Protein AF-A0A969YYR7-F1 (afdb_monomer_lite)

Radius of gyration: 13.16 Å; chains: 1; bounding box: 29×32×31 Å

pLDDT: mean 83.72, std 12.1, range [36.34, 93.5]

Secondary structure (DSSP, 8-state):
----EEEEE-GGG-TTHHHHHHHHHTT-TT-EEEEE-SSSTTTTGGGGGG--TT--------TTSSHHHHHHHHTT------

Structure (mmCIF, N/CA/C/O backbone):
data_AF-A0A969YYR7-F1
#
_entry.id   AF-A0A969YYR7-F1
#
loop_
_atom_site.group_PDB
_atom_site.id
_atom_site.type_symbol
_atom_site.label_atom_id
_atom_site.label_alt_id
_atom_site.label_comp_id
_atom_site.label_asym_id
_atom_site.label_entity_id
_atom_site.label_seq_id
_atom_site.pdbx_PDB_ins_code
_atom_site.Cartn_x
_atom_site.Cartn_y
_atom_site.Cartn_z
_atom_site.occupancy
_atom_site.B_iso_or_equiv
_atom_site.auth_seq_id
_atom_site.auth_comp_id
_atom_site.auth_asym_id
_atom_site.auth_atom_id
_atom_site.pdbx_PDB_model_num
ATOM 1 N N . MET A 1 1 ? -13.253 -8.788 12.275 1.00 78.19 1 MET A N 1
ATOM 2 C CA . MET A 1 1 ? -12.453 -9.426 11.206 1.00 78.19 1 MET A CA 1
ATOM 3 C C . MET A 1 1 ? -11.809 -8.331 10.374 1.00 78.19 1 MET A C 1
ATOM 5 O O . MET A 1 1 ? -12.422 -7.279 10.233 1.00 78.19 1 MET A O 1
ATOM 9 N N . ALA A 1 2 ? -10.591 -8.544 9.880 1.00 84.94 2 ALA A N 1
ATOM 10 C CA . ALA A 1 2 ? -9.944 -7.619 8.950 1.00 84.94 2 ALA A CA 1
ATOM 11 C C . ALA A 1 2 ? -10.320 -7.983 7.506 1.00 84.94 2 ALA A C 1
ATOM 13 O O . ALA A 1 2 ? -10.502 -9.161 7.208 1.00 84.94 2 ALA A O 1
ATOM 14 N N . ILE A 1 3 ? -10.427 -6.980 6.634 1.00 90.44 3 ILE A N 1
ATOM 15 C CA . ILE A 1 3 ? -10.641 -7.166 5.194 1.00 90.44 3 ILE A CA 1
ATOM 16 C C . ILE A 1 3 ? -9.272 -7.003 4.523 1.00 90.44 3 ILE A C 1
ATOM 18 O O . ILE A 1 3 ? -8.723 -5.898 4.579 1.00 90.44 3 ILE A O 1
ATOM 22 N N . PRO A 1 4 ? -8.672 -8.069 3.963 1.00 92.56 4 PRO A N 1
ATOM 23 C CA . PRO A 1 4 ? -7.428 -7.937 3.222 1.00 92.56 4 PRO A CA 1
ATOM 24 C C . PRO A 1 4 ? -7.687 -7.229 1.889 1.00 92.56 4 PRO A C 1
ATOM 26 O O . PRO A 1 4 ? -8.706 -7.457 1.243 1.00 92.56 4 PRO A O 1
ATOM 29 N N . VAL A 1 5 ? -6.743 -6.385 1.480 1.00 92.62 5 VAL A N 1
ATOM 30 C CA . VAL A 1 5 ? -6.732 -5.727 0.168 1.00 92.62 5 VAL A CA 1
ATOM 31 C C . VAL A 1 5 ? -5.303 -5.778 -0.351 1.00 92.62 5 VAL A C 1
ATOM 33 O O . VAL A 1 5 ? -4.366 -5.398 0.360 1.00 92.62 5 VAL A O 1
ATOM 36 N N . ILE A 1 6 ? -5.119 -6.257 -1.578 1.00 93.50 6 ILE A N 1
ATOM 37 C CA . ILE A 1 6 ? -3.816 -6.278 -2.243 1.00 93.50 6 ILE A CA 1
ATOM 38 C C . ILE A 1 6 ? -3.639 -4.945 -2.957 1.00 93.50 6 ILE A C 1
ATOM 40 O O . ILE A 1 6 ? -4.446 -4.579 -3.803 1.00 93.50 6 ILE A O 1
ATOM 44 N N . VAL A 1 7 ? -2.565 -4.224 -2.641 1.00 91.19 7 VAL A N 1
ATOM 45 C CA . VAL A 1 7 ? -2.250 -2.943 -3.283 1.00 91.19 7 VAL A CA 1
ATOM 46 C C . VAL A 1 7 ? -0.963 -3.084 -4.089 1.00 91.19 7 VAL A C 1
ATOM 48 O O . VAL A 1 7 ? 0.127 -3.196 -3.525 1.00 91.19 7 VAL A O 1
ATOM 51 N N . LEU A 1 8 ? -1.082 -3.057 -5.415 1.00 91.31 8 LEU A N 1
ATOM 52 C CA . LEU A 1 8 ? 0.038 -3.047 -6.350 1.00 91.31 8 LEU A CA 1
ATOM 53 C C . LEU A 1 8 ? 0.534 -1.622 -6.568 1.00 91.31 8 LEU A C 1
ATOM 55 O O . LEU A 1 8 ? 0.029 -0.890 -7.411 1.00 91.31 8 LEU A O 1
ATOM 59 N N . THR A 1 9 ? 1.542 -1.218 -5.812 1.00 88.75 9 THR A N 1
ATOM 60 C CA . THR A 1 9 ? 2.191 0.089 -5.959 1.00 88.75 9 THR A CA 1
ATOM 61 C C . THR A 1 9 ? 3.228 0.107 -7.086 1.00 88.75 9 THR A C 1
ATOM 63 O O . THR A 1 9 ? 3.850 -0.915 -7.370 1.00 88.75 9 THR A O 1
ATOM 66 N N . LYS A 1 10 ? 3.500 1.299 -7.639 1.00 86.44 10 LYS A N 1
ATOM 67 C CA . LYS A 1 10 ? 4.494 1.549 -8.707 1.00 86.44 10 LYS A CA 1
ATOM 68 C C . LYS A 1 10 ? 4.152 0.860 -10.032 1.00 86.44 10 LYS A C 1
ATOM 70 O O . LYS A 1 10 ? 5.043 0.389 -10.739 1.00 86.44 10 LYS A O 1
ATOM 75 N N . ALA A 1 11 ? 2.865 0.789 -10.367 1.00 86.19 11 ALA A N 1
ATOM 76 C CA . ALA A 1 11 ? 2.402 0.180 -11.614 1.00 86.19 11 ALA A CA 1
ATOM 77 C C . ALA A 1 11 ? 3.042 0.811 -12.868 1.00 86.19 11 ALA A C 1
ATOM 79 O O . ALA A 1 11 ? 3.259 0.120 -13.857 1.00 86.19 11 ALA A O 1
ATOM 80 N N . ASP A 1 12 ? 3.430 2.086 -12.785 1.00 83.50 12 ASP A N 1
ATOM 81 C CA . ASP A 1 12 ? 4.162 2.828 -13.817 1.00 83.50 12 ASP A CA 1
ATOM 82 C C . ASP A 1 12 ? 5.532 2.238 -14.183 1.00 83.50 12 ASP A C 1
ATOM 84 O O . ASP A 1 12 ? 5.990 2.409 -15.309 1.00 83.50 12 ASP A O 1
ATOM 88 N N . LEU A 1 13 ? 6.181 1.518 -13.266 1.00 85.44 13 LEU A N 1
ATOM 89 C CA . LEU A 1 13 ? 7.470 0.869 -13.522 1.00 85.44 13 LEU A CA 1
ATOM 90 C C . LEU A 1 13 ? 7.309 -0.560 -14.060 1.00 85.44 13 LEU A C 1
ATOM 92 O O . LEU A 1 13 ? 8.300 -1.243 -14.328 1.00 85.44 13 LEU A O 1
ATOM 96 N N . CYS A 1 14 ? 6.073 -1.049 -14.184 1.00 85.81 14 CYS A N 1
ATOM 97 C CA . CYS A 1 14 ? 5.800 -2.422 -14.572 1.00 85.81 14 CYS A CA 1
ATOM 98 C C . CYS A 1 14 ? 5.527 -2.522 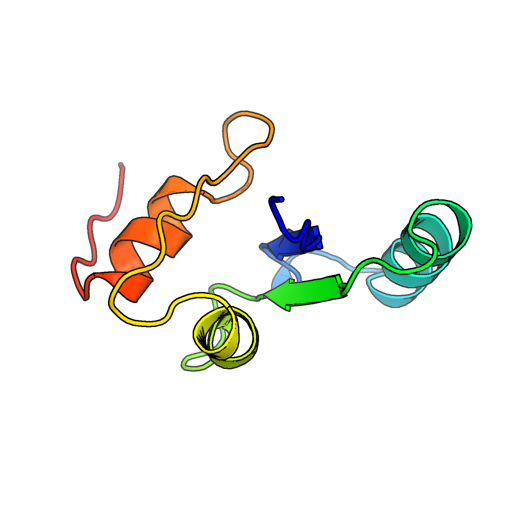-16.076 1.00 85.81 14 CYS A C 1
ATOM 100 O O . CYS A 1 14 ? 4.420 -2.255 -16.534 1.00 85.81 14 CYS A O 1
ATOM 102 N N . GLY A 1 15 ? 6.513 -3.000 -16.840 1.00 86.69 15 GLY A N 1
ATOM 103 C CA . GLY A 1 15 ? 6.342 -3.233 -18.280 1.00 86.69 15 GLY A CA 1
ATOM 104 C C . GLY A 1 15 ? 5.259 -4.266 -18.632 1.00 86.69 15 GLY A C 1
ATOM 105 O O . GLY A 1 15 ? 4.709 -4.213 -19.724 1.00 86.69 15 GLY A O 1
ATOM 106 N N . ASN A 1 16 ? 4.916 -5.168 -17.701 1.00 90.19 16 ASN A N 1
ATOM 107 C CA . ASN A 1 16 ? 3.961 -6.265 -17.907 1.00 90.19 16 ASN A CA 1
ATOM 108 C C . ASN A 1 16 ? 2.909 -6.334 -16.785 1.00 90.19 16 ASN A C 1
ATOM 110 O O . ASN A 1 16 ? 2.719 -7.378 -16.156 1.00 90.19 16 ASN A O 1
ATOM 114 N N . LEU A 1 17 ? 2.213 -5.225 -16.517 1.00 89.19 17 LEU A N 1
ATOM 115 C CA . LEU A 1 17 ? 1.199 -5.150 -15.454 1.00 89.19 17 LEU A CA 1
ATOM 116 C C . LEU A 1 17 ? 0.119 -6.242 -15.570 1.00 89.19 17 LEU A C 1
ATOM 118 O O . LEU A 1 17 ? -0.261 -6.843 -14.569 1.00 89.19 17 LEU A O 1
ATOM 122 N N . ARG A 1 18 ? -0.334 -6.542 -16.793 1.00 90.06 18 ARG A N 1
ATOM 123 C CA . ARG A 1 18 ? -1.346 -7.576 -17.055 1.00 90.06 18 ARG A CA 1
ATOM 124 C C . ARG A 1 18 ? -0.928 -8.949 -16.526 1.00 90.06 18 ARG A C 1
ATOM 126 O O . ARG A 1 18 ? -1.705 -9.587 -15.829 1.00 90.06 18 ARG A O 1
ATOM 133 N N . GLN A 1 19 ? 0.304 -9.365 -16.807 1.00 92.62 19 GLN A N 1
ATOM 134 C CA . GLN A 1 19 ? 0.823 -10.651 -16.341 1.00 92.62 19 GLN A CA 1
ATOM 135 C C . GLN A 1 19 ? 0.864 -10.708 -14.806 1.00 92.62 19 GLN A C 1
ATOM 137 O O . GLN A 1 19 ? 0.505 -11.719 -14.213 1.00 92.62 19 GLN A O 1
ATOM 142 N N . ARG A 1 20 ? 1.241 -9.606 -14.143 1.00 90.81 20 ARG A N 1
ATOM 143 C CA . ARG A 1 20 ? 1.246 -9.535 -12.671 1.00 90.81 20 ARG A CA 1
ATOM 144 C C . ARG A 1 20 ? -0.152 -9.655 -12.073 1.00 90.81 20 ARG A C 1
ATOM 146 O O . ARG A 1 20 ? -0.317 -10.300 -11.043 1.00 90.81 20 ARG A O 1
ATOM 153 N N . LEU A 1 21 ? -1.153 -9.053 -12.712 1.00 90.88 21 LEU A N 1
ATOM 154 C CA . LEU A 1 21 ? -2.548 -9.183 -12.291 1.00 90.88 21 LEU A CA 1
ATOM 155 C C . LEU A 1 21 ? -3.065 -10.612 -12.471 1.00 90.88 21 LEU A C 1
ATOM 157 O O . LEU A 1 21 ? -3.737 -11.124 -11.580 1.00 90.88 21 LEU A O 1
ATOM 161 N N . GLU A 1 22 ? -2.708 -11.267 -13.578 1.00 91.44 22 GLU A N 1
ATOM 162 C CA . GLU A 1 22 ? -3.020 -12.680 -13.806 1.00 91.44 22 GLU A CA 1
ATOM 163 C C . GLU A 1 22 ? -2.382 -13.555 -12.713 1.00 91.44 22 GLU A C 1
ATOM 165 O O . GLU A 1 22 ? -3.098 -14.311 -12.058 1.00 91.44 22 GLU A O 1
ATOM 170 N N . GLU A 1 23 ? -1.091 -13.372 -12.411 1.00 91.25 23 GLU A N 1
ATOM 171 C CA . GL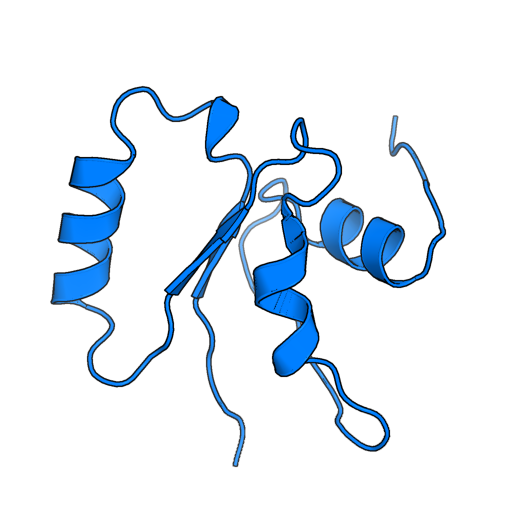U A 1 23 ? -0.391 -14.071 -11.318 1.00 91.25 23 GLU A CA 1
ATOM 172 C C . GLU A 1 23 ? -1.102 -13.888 -9.966 1.00 91.25 23 GLU A C 1
ATOM 174 O O . GLU A 1 23 ? -1.364 -14.867 -9.266 1.00 91.25 23 GLU A O 1
ATOM 179 N N . ILE A 1 24 ? -1.483 -12.658 -9.611 1.00 91.19 24 ILE A N 1
ATOM 180 C CA . ILE A 1 24 ? -2.174 -12.370 -8.344 1.00 91.19 24 ILE A CA 1
ATOM 181 C C . ILE A 1 24 ? -3.557 -13.014 -8.303 1.00 91.19 24 ILE A C 1
ATOM 183 O O . ILE A 1 24 ? -3.912 -13.612 -7.290 1.00 91.19 24 ILE A O 1
ATOM 18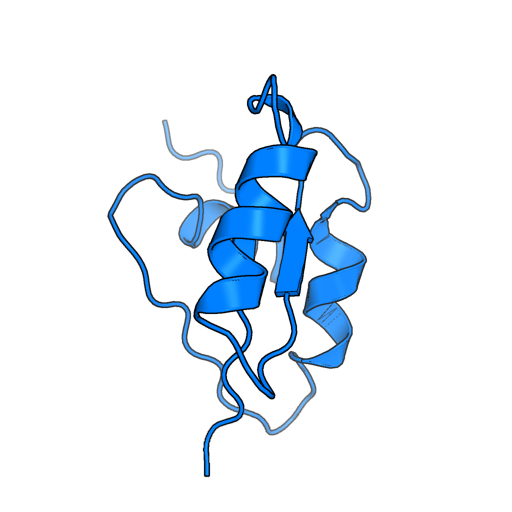7 N N . SER A 1 25 ? -4.308 -12.961 -9.406 1.00 88.06 25 SER A N 1
ATOM 188 C CA . SER A 1 25 ? -5.661 -13.524 -9.471 1.00 88.06 25 SER A CA 1
ATOM 189 C C . SER A 1 25 ? -5.700 -15.020 -9.143 1.00 88.06 25 SER A C 1
ATOM 191 O O . SER A 1 25 ? -6.673 -15.492 -8.556 1.00 88.06 25 SER A O 1
ATOM 193 N N . THR A 1 26 ? -4.620 -15.754 -9.440 1.00 90.25 26 THR A N 1
ATOM 194 C CA . THR A 1 26 ? -4.517 -17.187 -9.117 1.00 90.25 26 THR A CA 1
ATOM 195 C C . THR A 1 26 ? -4.402 -17.473 -7.619 1.00 90.25 26 THR A C 1
ATOM 197 O O . THR A 1 26 ? -4.726 -18.577 -7.185 1.00 90.25 26 THR A O 1
ATOM 200 N N . VAL A 1 27 ? -3.972 -16.491 -6.820 1.00 87.69 27 VAL A N 1
ATOM 201 C CA . VAL A 1 27 ? -3.697 -16.651 -5.381 1.00 87.69 27 VAL A CA 1
ATOM 202 C C . VAL A 1 27 ? -4.575 -15.772 -4.484 1.00 87.69 27 VAL A C 1
ATOM 204 O O . VAL A 1 27 ? -4.510 -15.903 -3.264 1.00 87.69 27 VAL A O 1
ATOM 207 N N . SER A 1 28 ? -5.402 -14.887 -5.052 1.00 86.69 28 SER A N 1
ATOM 208 C CA . SER A 1 28 ? -6.131 -13.845 -4.311 1.00 86.69 28 SER A CA 1
ATOM 209 C C . SER A 1 28 ? -7.657 -14.000 -4.327 1.00 86.69 28 SER A C 1
ATOM 211 O O . SER A 1 28 ? -8.383 -13.004 -4.362 1.00 86.69 28 SER A O 1
ATOM 213 N N . VAL A 1 29 ? -8.174 -15.231 -4.313 1.00 86.25 29 VAL A N 1
ATOM 214 C CA . VAL A 1 29 ? -9.627 -15.481 -4.353 1.00 86.25 29 VAL A CA 1
ATOM 215 C C . VAL A 1 29 ? -10.336 -14.758 -3.200 1.00 86.25 29 VAL A C 1
ATOM 217 O O . VAL A 1 29 ? -9.996 -14.941 -2.033 1.00 86.25 29 VAL A O 1
ATOM 220 N N . GLY A 1 30 ? -11.327 -13.925 -3.535 1.00 85.19 30 GLY A N 1
ATOM 221 C CA . GLY A 1 30 ? -12.112 -13.155 -2.561 1.00 85.19 30 GLY A CA 1
ATOM 222 C C . GLY A 1 30 ? -11.387 -11.951 -1.947 1.00 85.19 30 GLY A C 1
ATOM 223 O O . GLY A 1 30 ? -11.867 -11.411 -0.954 1.00 85.19 30 GLY A O 1
ATOM 224 N N . THR A 1 31 ? -10.241 -11.545 -2.502 1.00 91.31 31 THR A N 1
ATOM 225 C CA . THR A 1 31 ? -9.474 -10.374 -2.057 1.00 91.31 31 THR A CA 1
ATOM 226 C C . THR A 1 31 ? -9.422 -9.327 -3.161 1.00 91.31 31 THR A C 1
ATOM 228 O O . THR A 1 31 ? -9.020 -9.630 -4.285 1.00 91.31 31 THR A O 1
ATOM 231 N N . ASP A 1 32 ? -9.783 -8.089 -2.831 1.00 92.06 32 ASP A N 1
ATOM 232 C CA . ASP A 1 32 ? -9.715 -6.982 -3.780 1.00 92.06 32 ASP A CA 1
ATOM 233 C C . ASP A 1 32 ? -8.261 -6.648 -4.130 1.00 92.06 32 ASP A C 1
ATOM 235 O O . ASP A 1 32 ? -7.380 -6.608 -3.263 1.00 92.06 32 ASP A O 1
ATOM 239 N N . VAL A 1 33 ? -8.016 -6.385 -5.415 1.00 91.81 33 VAL A N 1
ATOM 240 C CA . VAL A 1 33 ? -6.711 -5.974 -5.941 1.00 91.81 33 VAL A CA 1
ATOM 241 C C . VAL A 1 33 ? -6.826 -4.553 -6.470 1.00 91.81 33 VAL A C 1
ATOM 243 O O . VAL A 1 33 ? -7.580 -4.278 -7.399 1.00 91.81 33 VAL A O 1
ATOM 246 N N . VAL A 1 34 ? -6.048 -3.651 -5.883 1.00 90.69 34 VAL A N 1
ATOM 247 C CA . VAL A 1 34 ? -5.982 -2.240 -6.252 1.00 90.69 34 VAL A CA 1
ATOM 248 C C . VAL A 1 34 ? -4.635 -1.953 -6.895 1.00 90.69 34 VAL A C 1
ATOM 250 O O . VAL A 1 34 ? -3.588 -2.270 -6.331 1.00 90.69 34 VAL A O 1
ATOM 253 N N . VAL A 1 35 ? -4.649 -1.323 -8.065 1.00 89.12 35 VAL A N 1
ATOM 254 C CA . VAL A 1 35 ? -3.436 -0.916 -8.778 1.00 89.12 35 VAL A CA 1
ATOM 255 C C . VAL A 1 35 ? -3.178 0.561 -8.527 1.00 89.12 35 VAL A C 1
ATOM 257 O O . VAL A 1 35 ? -4.061 1.390 -8.707 1.00 89.12 35 VAL A O 1
ATOM 260 N N . CYS A 1 36 ? -1.954 0.888 -8.127 1.00 86.25 36 CYS A N 1
ATOM 261 C CA . CYS A 1 36 ? -1.553 2.232 -7.753 1.00 86.25 36 CYS A CA 1
ATOM 262 C C . CYS A 1 36 ? -0.269 2.668 -8.466 1.00 86.25 36 CYS A C 1
ATOM 264 O O . CYS A 1 36 ? 0.762 1.988 -8.405 1.00 86.25 3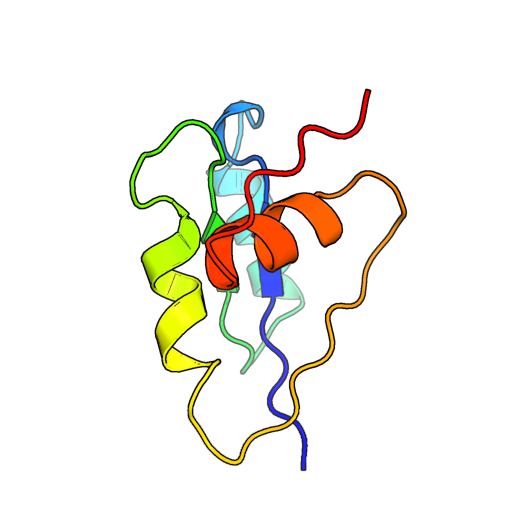6 CYS A O 1
ATOM 266 N N . SER A 1 37 ? -0.283 3.870 -9.042 1.00 81.81 37 SER A N 1
ATOM 267 C CA . SER A 1 37 ? 0.910 4.545 -9.568 1.00 81.81 37 SER A CA 1
ATOM 268 C C . SER A 1 37 ? 1.183 5.841 -8.807 1.00 81.81 37 SER A C 1
ATOM 270 O O . SER A 1 37 ? 0.287 6.653 -8.587 1.00 81.81 37 SER A O 1
ATOM 272 N N . SER A 1 38 ? 2.445 6.068 -8.437 1.00 71.06 38 SER A N 1
ATOM 273 C CA . SER A 1 38 ? 2.876 7.326 -7.808 1.00 71.06 38 SER A CA 1
ATOM 274 C C . SER A 1 38 ? 2.913 8.512 -8.768 1.00 71.06 38 SER A C 1
ATOM 276 O O . SER A 1 38 ? 2.879 9.656 -8.307 1.00 71.06 38 SER A O 1
ATOM 278 N N . LEU A 1 39 ? 3.002 8.245 -10.074 1.00 70.19 39 LEU A N 1
ATOM 279 C CA . LEU A 1 39 ? 3.057 9.271 -11.117 1.00 70.19 39 LEU A CA 1
ATOM 280 C C . LEU A 1 39 ? 1.667 9.823 -11.440 1.00 70.19 39 LEU A C 1
ATOM 282 O O . LEU A 1 39 ? 1.527 10.973 -11.856 1.00 70.19 39 LEU A O 1
ATOM 286 N N . GLU A 1 40 ? 0.625 9.034 -11.196 1.00 70.00 40 GLU A N 1
ATOM 287 C CA . GLU A 1 40 ? -0.743 9.469 -11.408 1.00 70.00 40 GLU A CA 1
ATOM 288 C C . GLU A 1 40 ? -1.232 10.333 -10.245 1.00 70.00 40 GLU A C 1
ATOM 290 O O . GLU A 1 40 ? -1.240 9.934 -9.077 1.00 70.00 40 GLU A O 1
ATOM 295 N N . LYS A 1 41 ? -1.736 11.528 -10.571 1.00 64.06 41 LYS A N 1
ATOM 296 C CA . LYS A 1 41 ? -2.291 12.483 -9.595 1.00 64.06 41 LYS A CA 1
ATOM 297 C C . LYS A 1 41 ? -3.399 11.864 -8.724 1.00 64.06 41 LYS A C 1
ATOM 299 O O . LYS A 1 41 ? -3.584 12.282 -7.585 1.00 64.06 41 LYS A O 1
ATOM 304 N N . ASN A 1 42 ? -4.084 10.849 -9.256 1.00 65.44 42 ASN A N 1
ATOM 305 C CA . ASN A 1 42 ? -5.170 10.104 -8.623 1.00 65.44 42 ASN A CA 1
ATOM 306 C C . ASN A 1 42 ? -4.842 8.623 -8.377 1.00 65.44 42 ASN A C 1
ATOM 308 O O . ASN A 1 42 ? -5.753 7.883 -8.015 1.00 65.44 42 ASN A O 1
ATOM 312 N N . GLY A 1 43 ? -3.587 8.191 -8.528 1.00 70.06 43 GLY A N 1
ATOM 313 C CA . GLY A 1 43 ? -3.198 6.774 -8.546 1.00 70.06 43 GLY A CA 1
ATOM 314 C C . GLY A 1 43 ? -3.367 6.017 -7.227 1.00 70.06 43 GLY A C 1
ATOM 315 O O . GLY A 1 43 ? -2.808 4.946 -7.071 1.00 70.06 43 GLY A O 1
ATOM 316 N N . TYR A 1 44 ? -4.091 6.580 -6.260 1.00 76.69 44 TYR A N 1
ATOM 317 C CA . TYR A 1 44 ? -4.408 5.964 -4.971 1.00 76.69 44 TYR A CA 1
ATOM 318 C C . TYR A 1 44 ? -5.876 6.153 -4.573 1.00 76.69 44 TYR A C 1
ATOM 320 O O . TYR A 1 44 ? -6.259 5.798 -3.458 1.00 76.69 44 TYR A O 1
ATOM 328 N N . LYS A 1 45 ? -6.709 6.724 -5.460 1.00 79.69 45 LYS A N 1
ATOM 329 C CA . LYS A 1 45 ? -8.146 6.911 -5.209 1.00 79.69 45 LYS A CA 1
ATOM 330 C C . LYS A 1 45 ? -8.832 5.590 -4.905 1.00 79.69 45 LYS A C 1
ATOM 332 O O . LYS A 1 45 ? -9.655 5.540 -3.999 1.00 79.69 45 LYS A O 1
ATOM 337 N N . ASP A 1 46 ? -8.404 4.529 -5.566 1.00 85.62 46 ASP A N 1
ATOM 338 C CA . ASP A 1 46 ? -8.990 3.203 -5.423 1.00 85.62 46 ASP A CA 1
ATOM 339 C C . ASP A 1 46 ? -8.694 2.563 -4.056 1.00 85.62 46 ASP A C 1
ATOM 341 O O . ASP A 1 46 ? -9.366 1.618 -3.660 1.00 85.62 46 ASP A O 1
ATOM 345 N N . VAL A 1 47 ? -7.743 3.107 -3.281 1.00 88.00 47 VAL A N 1
ATOM 346 C CA . VAL A 1 47 ? -7.469 2.677 -1.896 1.00 88.00 47 VAL A CA 1
ATOM 347 C C . VAL A 1 47 ? -8.393 3.383 -0.892 1.00 88.00 47 VAL A C 1
ATOM 349 O O . VAL A 1 47 ? -8.670 2.858 0.186 1.00 88.00 47 VAL A O 1
ATOM 352 N N . THR A 1 48 ? -8.904 4.570 -1.229 1.00 86.56 48 THR A N 1
ATOM 353 C CA . THR A 1 48 ? -9.688 5.407 -0.303 1.00 86.56 48 THR A CA 1
ATOM 354 C C . THR A 1 48 ? -10.989 4.773 0.213 1.00 86.56 48 THR A C 1
ATOM 356 O O . THR A 1 48 ? -11.276 4.976 1.393 1.00 86.56 48 THR A O 1
ATOM 359 N N . PRO A 1 49 ? -11.739 3.941 -0.547 1.00 90.12 49 PRO A N 1
ATOM 360 C CA . PRO A 1 49 ? -12.945 3.280 -0.031 1.00 90.12 49 PRO A CA 1
ATOM 361 C C . PRO A 1 49 ? -12.686 2.346 1.160 1.00 90.12 49 PRO A C 1
ATOM 363 O O . PRO A 1 49 ? -13.584 2.101 1.967 1.00 90.12 49 PRO A O 1
ATOM 366 N N . TYR A 1 50 ? -11.458 1.840 1.300 1.00 89.81 50 TYR A N 1
ATOM 367 C CA . TYR A 1 50 ? -11.065 0.953 2.399 1.00 89.81 50 TYR A CA 1
ATOM 368 C C . TYR A 1 50 ? -10.627 1.721 3.654 1.00 89.81 50 TYR A C 1
ATOM 370 O O . TYR A 1 50 ? -10.522 1.137 4.734 1.00 89.81 50 TYR A O 1
ATOM 378 N N . ILE A 1 51 ? -10.403 3.032 3.533 1.00 88.50 51 ILE A N 1
ATOM 379 C CA . ILE A 1 51 ? -9.896 3.904 4.594 1.00 88.50 51 ILE A CA 1
ATOM 380 C C . ILE A 1 51 ? -11.009 4.867 4.999 1.00 88.50 51 ILE A C 1
ATOM 382 O O . ILE A 1 51 ? -11.098 5.998 4.530 1.00 88.50 51 ILE A O 1
ATOM 386 N N . THR A 1 52 ? -11.882 4.396 5.886 1.00 88.50 52 THR A N 1
ATOM 387 C CA . THR A 1 52 ? -13.029 5.165 6.381 1.00 88.50 52 THR A CA 1
ATOM 388 C C . THR A 1 52 ? -12.869 5.511 7.863 1.00 88.50 52 THR A C 1
ATOM 390 O O . THR A 1 52 ? -12.239 4.740 8.595 1.00 88.50 52 THR A O 1
ATOM 393 N N . PRO A 1 53 ? -13.481 6.609 8.349 1.00 88.94 53 PRO A N 1
ATOM 394 C CA . PRO A 1 53 ? -13.488 6.946 9.772 1.00 88.94 53 PRO A CA 1
ATOM 395 C C . PRO A 1 53 ? -13.922 5.769 10.658 1.00 88.94 53 PRO A C 1
ATOM 397 O O . PRO A 1 53 ? -14.794 4.984 10.283 1.00 88.94 53 PRO A O 1
ATOM 400 N N . GLY A 1 54 ? -13.297 5.640 11.830 1.00 91.31 54 GLY A N 1
ATOM 401 C CA . GLY A 1 54 ? -13.596 4.575 12.795 1.00 91.31 54 GLY A CA 1
ATOM 402 C C . GLY A 1 54 ? -12.999 3.199 12.467 1.00 91.31 54 GLY A C 1
ATOM 403 O O . GLY A 1 54 ? -13.210 2.264 13.236 1.00 91.31 54 GLY A O 1
ATOM 404 N N . LYS A 1 55 ? -12.239 3.054 11.369 1.00 89.62 55 LYS A N 1
ATOM 405 C CA . LYS A 1 55 ? -11.510 1.819 11.042 1.00 89.62 55 LYS A CA 1
ATOM 406 C C . LYS A 1 55 ? -10.011 1.970 11.281 1.00 89.62 55 LYS A C 1
ATOM 408 O O . LYS A 1 55 ? -9.400 2.957 10.881 1.00 89.62 55 LYS A O 1
ATOM 413 N N . THR A 1 56 ? -9.406 0.944 11.871 1.00 91.38 56 THR A N 1
ATOM 414 C CA . THR A 1 56 ? -7.949 0.798 11.922 1.00 91.38 56 THR A CA 1
ATOM 415 C C . THR A 1 56 ? -7.475 0.066 10.672 1.00 91.38 56 THR A C 1
ATOM 417 O O . THR A 1 56 ? -7.952 -1.029 10.377 1.00 91.38 56 THR A O 1
ATOM 420 N N . VAL A 1 57 ? -6.525 0.661 9.951 1.00 91.69 57 VAL A N 1
ATOM 421 C CA . VAL A 1 57 ? -5.935 0.095 8.731 1.00 91.69 57 VAL A CA 1
ATOM 422 C C . VAL A 1 57 ? -4.448 -0.143 8.968 1.00 91.69 57 VAL A C 1
ATOM 424 O O . VAL A 1 57 ? -3.754 0.730 9.486 1.00 91.69 57 VAL A O 1
ATOM 427 N N . ALA A 1 58 ? -3.957 -1.318 8.579 1.00 92.44 58 ALA A N 1
ATOM 428 C CA . ALA A 1 58 ? -2.543 -1.668 8.644 1.00 92.44 58 ALA A CA 1
ATOM 429 C C . ALA A 1 58 ? -1.993 -1.910 7.233 1.00 92.44 58 ALA A C 1
ATOM 431 O O . ALA A 1 58 ? -2.606 -2.618 6.438 1.00 92.44 58 ALA A O 1
ATOM 432 N N . PHE A 1 59 ? -0.817 -1.350 6.939 1.00 91.56 59 PHE A N 1
ATOM 433 C CA . PHE A 1 59 ? -0.094 -1.595 5.689 1.00 91.56 59 PHE A CA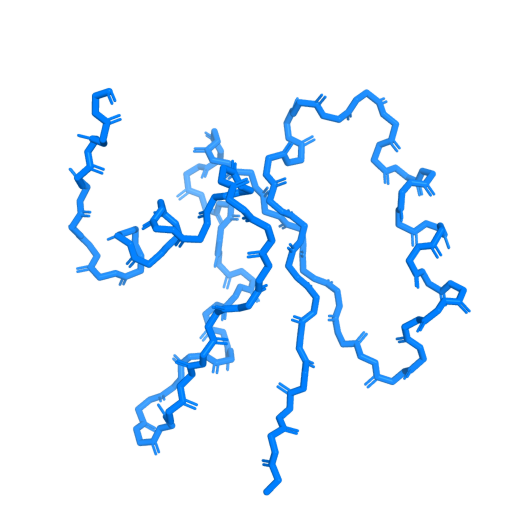 1
ATOM 434 C C . PHE A 1 59 ? 1.022 -2.614 5.921 1.00 91.56 59 PHE A C 1
ATOM 436 O O . PHE A 1 59 ? 1.941 -2.364 6.702 1.00 91.56 59 PHE A O 1
ATOM 443 N N . ILE A 1 60 ? 0.975 -3.741 5.208 1.00 92.94 60 ILE A N 1
ATOM 444 C CA . ILE A 1 60 ? 1.921 -4.856 5.352 1.00 92.94 60 ILE A CA 1
ATOM 445 C C . ILE A 1 60 ? 2.604 -5.115 4.005 1.00 92.94 60 ILE A C 1
ATOM 447 O O . ILE A 1 60 ? 1.969 -5.054 2.957 1.00 92.94 60 ILE A O 1
ATOM 451 N N . GLY A 1 61 ? 3.915 -5.369 4.023 1.00 91.25 61 GLY A N 1
ATOM 452 C CA . GLY A 1 61 ? 4.701 -5.685 2.826 1.00 91.25 61 GLY A CA 1
ATOM 453 C C . GLY A 1 61 ? 6.188 -5.378 2.999 1.00 91.25 61 GLY A C 1
ATOM 454 O O . GLY A 1 61 ? 6.578 -4.698 3.953 1.00 91.25 61 GLY A O 1
ATOM 455 N N . SER A 1 62 ? 7.019 -5.832 2.061 1.00 93.19 62 SER A N 1
ATOM 456 C CA . SER A 1 62 ? 8.481 -5.664 2.093 1.00 93.19 62 SER A CA 1
ATOM 457 C C . SER A 1 62 ? 8.931 -4.198 2.162 1.00 93.19 62 SER A C 1
ATOM 459 O O . SER A 1 62 ? 8.176 -3.269 1.849 1.00 93.19 62 SER A O 1
ATOM 461 N N . SER A 1 63 ? 10.168 -3.954 2.601 1.00 91.94 63 SER A N 1
ATOM 462 C CA . SER A 1 63 ? 10.750 -2.605 2.560 1.00 91.94 63 SER A CA 1
ATOM 463 C C . SER A 1 63 ? 10.824 -2.081 1.117 1.00 91.94 63 SER A C 1
ATOM 465 O O . SER A 1 63 ? 10.949 -2.857 0.175 1.00 91.94 63 SER A O 1
ATOM 467 N N . GLY A 1 64 ? 10.686 -0.767 0.930 1.00 88.12 64 GLY A N 1
ATOM 468 C CA . GLY A 1 64 ? 10.804 -0.126 -0.387 1.00 88.12 64 GLY A CA 1
ATOM 469 C C . GLY A 1 64 ? 9.621 -0.300 -1.351 1.00 88.12 64 GLY A C 1
ATOM 470 O O . GLY A 1 64 ? 9.620 0.342 -2.401 1.00 88.12 64 GLY A O 1
ATOM 471 N N . VAL A 1 65 ? 8.584 -1.082 -1.021 1.00 87.81 65 VAL A N 1
ATOM 472 C CA . VAL A 1 65 ? 7.425 -1.275 -1.924 1.00 87.81 65 VAL A CA 1
ATOM 473 C C . VAL A 1 65 ? 6.589 -0.004 -2.116 1.00 87.81 65 VAL A C 1
ATOM 475 O O . VAL A 1 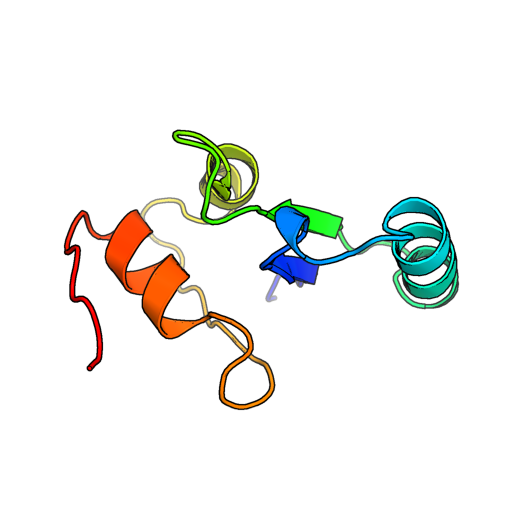65 ? 6.030 0.182 -3.183 1.00 87.81 65 VAL A O 1
ATOM 478 N N . GLY A 1 66 ? 6.587 0.926 -1.152 1.00 87.25 66 GLY A N 1
ATOM 479 C CA . GLY A 1 66 ? 5.864 2.208 -1.259 1.00 87.25 66 GLY A CA 1
ATOM 480 C C . GLY A 1 66 ? 4.856 2.497 -0.140 1.00 87.25 66 GLY A C 1
ATOM 481 O O . GLY A 1 66 ? 4.103 3.460 -0.244 1.00 87.25 66 GLY A O 1
ATOM 482 N N . LYS A 1 67 ? 4.847 1.702 0.943 1.00 90.12 67 LYS A N 1
ATOM 483 C CA . LYS A 1 67 ? 3.923 1.864 2.087 1.00 90.12 67 LYS A CA 1
ATOM 484 C C . LYS A 1 67 ? 3.952 3.274 2.686 1.00 90.12 67 LYS A C 1
ATOM 486 O O . LYS A 1 67 ? 2.914 3.916 2.777 1.00 90.12 67 LYS A O 1
ATOM 491 N N . SER A 1 68 ? 5.135 3.771 3.059 1.00 88.81 68 SER A N 1
ATOM 492 C CA . SER A 1 68 ? 5.274 5.101 3.666 1.00 88.81 68 SER A CA 1
ATOM 493 C C . SER A 1 68 ? 4.844 6.204 2.705 1.00 88.81 68 SER A C 1
ATOM 495 O O . SER A 1 68 ? 4.129 7.108 3.109 1.00 88.81 68 SER A O 1
ATOM 497 N N . THR A 1 69 ? 5.194 6.094 1.420 1.00 86.75 69 THR A N 1
ATOM 498 C CA . THR A 1 69 ? 4.761 7.035 0.375 1.00 86.75 69 THR A CA 1
ATOM 499 C C . THR A 1 69 ? 3.237 7.094 0.253 1.00 86.75 69 THR A C 1
ATOM 501 O O . THR A 1 69 ? 2.674 8.182 0.142 1.00 86.75 69 THR A O 1
ATOM 504 N N . LEU A 1 70 ? 2.564 5.942 0.309 1.00 84.50 70 LEU A N 1
ATOM 505 C CA . LEU A 1 70 ? 1.106 5.854 0.285 1.00 84.50 70 LEU A CA 1
ATOM 506 C C . LEU A 1 70 ? 0.482 6.494 1.531 1.00 84.50 70 LEU A C 1
ATOM 508 O O . LEU A 1 70 ? -0.384 7.355 1.402 1.00 84.50 70 LEU A O 1
ATOM 512 N N . ILE A 1 71 ? 0.967 6.130 2.720 1.00 86.88 71 ILE A N 1
ATOM 513 C CA . ILE A 1 71 ? 0.521 6.691 4.006 1.00 86.88 71 ILE A CA 1
ATOM 514 C C . ILE A 1 71 ? 0.651 8.220 4.005 1.00 86.88 71 ILE A C 1
ATOM 516 O O . ILE A 1 71 ? -0.311 8.933 4.276 1.00 86.88 71 ILE A O 1
ATOM 520 N N . ASN A 1 72 ? 1.818 8.716 3.609 1.00 85.69 72 ASN A N 1
ATOM 521 C CA . ASN A 1 72 ? 2.128 10.134 3.474 1.00 85.69 72 ASN A CA 1
ATOM 522 C C . ASN A 1 72 ? 1.135 10.853 2.559 1.00 85.69 72 ASN A C 1
ATOM 524 O O . ASN A 1 72 ? 0.545 11.863 2.939 1.00 85.69 72 ASN A O 1
ATOM 528 N N . ARG A 1 73 ? 0.870 10.289 1.379 1.00 81.62 73 ARG A N 1
ATOM 529 C CA . ARG A 1 73 ? -0.082 10.875 0.435 1.00 81.62 73 ARG A CA 1
ATOM 530 C C . ARG A 1 73 ? -1.518 10.872 0.959 1.00 81.62 73 ARG A C 1
ATOM 532 O O . ARG A 1 73 ? -2.218 11.858 0.760 1.00 81.62 73 ARG A O 1
ATOM 539 N N . LEU A 1 74 ? -1.942 9.808 1.637 1.00 80.44 74 LEU A N 1
ATOM 540 C CA . LEU A 1 74 ? -3.276 9.713 2.242 1.00 80.44 74 LEU A CA 1
ATOM 541 C C . LEU A 1 74 ? -3.467 10.714 3.387 1.00 80.44 74 LEU A C 1
ATOM 543 O O . LEU A 1 74 ? -4.558 11.251 3.546 1.00 80.44 74 LEU A O 1
ATOM 547 N N . MET A 1 75 ? -2.408 11.006 4.145 1.00 81.31 75 MET A N 1
ATOM 548 C CA . MET A 1 75 ? -2.420 12.038 5.188 1.00 81.31 75 MET A CA 1
ATOM 549 C C . MET A 1 75 ? -2.279 13.465 4.633 1.00 81.31 75 MET A C 1
ATOM 551 O O . MET A 1 75 ? -2.326 14.421 5.401 1.00 81.31 75 MET A O 1
ATOM 555 N N . GLY A 1 76 ? -2.058 13.634 3.323 1.00 74.19 76 GLY A N 1
ATOM 556 C CA . GLY A 1 76 ? -1.702 14.930 2.733 1.00 74.19 76 GLY A CA 1
ATOM 557 C C . GLY A 1 76 ? -0.300 15.425 3.121 1.00 74.19 76 GLY A C 1
ATOM 558 O O . GLY A 1 76 ? 0.052 16.569 2.846 1.00 74.19 76 GLY A O 1
ATOM 559 N N . LEU A 1 77 ? 0.516 14.567 3.735 1.00 60.53 77 LEU A N 1
ATOM 560 C CA . LEU A 1 77 ? 1.875 14.844 4.184 1.00 60.53 77 LEU A CA 1
ATOM 561 C C . LEU A 1 77 ? 2.853 14.347 3.116 1.00 60.53 77 LEU A C 1
ATOM 563 O O . LEU A 1 77 ? 3.309 13.214 3.180 1.00 60.53 77 LEU A O 1
ATOM 567 N N . LEU A 1 78 ? 3.181 15.153 2.104 1.00 56.25 78 LEU A N 1
ATOM 568 C CA . LEU A 1 78 ? 4.217 14.806 1.115 1.00 56.25 78 LEU A CA 1
ATOM 569 C C . LEU A 1 78 ? 5.615 14.846 1.759 1.00 56.25 78 LEU A C 1
ATOM 571 O O . LEU A 1 78 ? 6.380 15.784 1.559 1.00 56.25 78 LEU A O 1
ATOM 575 N N . VAL A 1 79 ? 5.966 13.822 2.537 1.00 49.91 79 VAL A N 1
ATOM 576 C CA . VAL A 1 79 ? 7.348 13.621 2.984 1.00 49.91 79 VAL A CA 1
ATOM 577 C C . VAL A 1 79 ? 8.064 12.829 1.894 1.00 49.91 79 VAL A C 1
ATOM 579 O O . VAL A 1 79 ? 7.870 11.617 1.761 1.00 49.91 79 VAL A O 1
ATOM 582 N N . PHE A 1 80 ? 8.852 13.528 1.075 1.00 47.03 80 PHE A N 1
ATOM 583 C CA . PHE A 1 80 ? 9.898 12.902 0.271 1.00 47.03 80 PHE A CA 1
ATOM 584 C C . PHE A 1 80 ? 10.920 12.323 1.252 1.00 47.03 80 PHE A C 1
ATOM 586 O O . PHE A 1 80 ? 11.594 13.070 1.954 1.00 47.03 80 PHE A O 1
ATOM 593 N N . LEU A 1 81 ? 10.978 10.996 1.360 1.00 38.44 81 LEU A N 1
ATOM 594 C CA . LEU A 1 81 ? 12.111 10.341 2.005 1.00 38.44 81 LEU A CA 1
ATOM 595 C C . LEU A 1 81 ? 13.260 10.355 0.995 1.00 38.44 81 LEU A C 1
ATOM 597 O O . LEU A 1 81 ? 13.087 9.874 -0.128 1.00 38.44 81 LEU A O 1
ATOM 601 N N . SER A 1 82 ? 14.347 11.004 1.407 1.00 36.34 82 SER A N 1
ATOM 602 C CA . SER A 1 82 ? 15.638 11.143 0.734 1.00 36.34 82 SER A CA 1
ATOM 603 C C . SER A 1 82 ? 16.298 9.809 0.409 1.00 36.34 82 SER A C 1
ATOM 605 O O . SER A 1 82 ? 16.099 8.839 1.175 1.00 36.34 82 SER A O 1
#

Sequence (82 aa):
MAIPVIVLTKADLCGNLRQRLEEISTVSVGTDVVVCSSLEKNGYKDVTPYITPGKTVAFIGSSGVGKSTLINRLMGLLVFLS

Foldseek 3Di:
DDAAAAEQEQVVVDPCSVVVVVVCVVPQVPHHYQYAYPVDPCRCVVVVVNDDPPDDDDDDDDPPRCVVVNVCVVVVNRDDDD